Protein AF-D0ECT7-F1 (afdb_monomer_lite)

Structure (mmCIF, N/CA/C/O backbone):
data_AF-D0ECT7-F1
#
_entry.id   AF-D0ECT7-F1
#
loop_
_atom_site.group_PDB
_atom_site.id
_atom_site.type_symbol
_atom_site.label_atom_id
_atom_site.label_alt_id
_atom_site.label_comp_id
_atom_site.label_asym_id
_atom_site.label_entity_id
_atom_site.label_seq_id
_atom_site.pdbx_PDB_ins_code
_atom_site.Cartn_x
_atom_site.Cartn_y
_atom_site.Cartn_z
_atom_site.occupancy
_atom_site.B_iso_or_equiv
_atom_site.auth_seq_id
_atom_site.auth_comp_id
_atom_site.auth_asym_id
_atom_site.auth_atom_id
_atom_site.pdbx_PDB_model_num
ATOM 1 N N . VAL A 1 1 ? 0.903 6.440 -0.545 1.00 93.31 1 VAL A N 1
ATOM 2 C CA . VAL A 1 1 ? -0.428 6.639 -1.170 1.00 93.31 1 VAL A CA 1
ATOM 3 C C . VAL A 1 1 ? -1.446 7.078 -0.125 1.00 93.31 1 VAL A C 1
ATOM 5 O O . VAL A 1 1 ? -1.287 6.733 1.044 1.00 93.31 1 VAL A O 1
ATOM 8 N N . ASN A 1 2 ? -2.445 7.859 -0.533 1.00 94.75 2 ASN A N 1
ATOM 9 C CA . ASN A 1 2 ? -3.602 8.224 0.276 1.00 94.75 2 ASN A CA 1
ATOM 10 C C . ASN A 1 2 ? -4.867 7.843 -0.514 1.00 94.75 2 ASN A C 1
ATOM 12 O O . ASN A 1 2 ? -4.969 8.214 -1.682 1.00 94.75 2 ASN A O 1
ATOM 16 N N . VAL A 1 3 ? -5.765 7.069 0.094 1.00 95.38 3 VAL A N 1
ATOM 17 C CA . VAL A 1 3 ? -6.995 6.569 -0.527 1.00 95.38 3 VAL A CA 1
ATOM 18 C C . VAL A 1 3 ? -8.182 6.883 0.378 1.00 95.38 3 VAL A C 1
ATOM 20 O O . VAL A 1 3 ? -8.190 6.495 1.546 1.00 95.38 3 VAL A O 1
ATOM 23 N N . GLU A 1 4 ? -9.198 7.548 -0.163 1.00 95.31 4 GLU A N 1
ATOM 24 C CA . GLU A 1 4 ? -10.497 7.663 0.499 1.00 95.31 4 GLU A CA 1
ATOM 25 C C . GLU A 1 4 ? -11.289 6.366 0.297 1.00 95.31 4 GLU A C 1
ATOM 27 O O . GLU A 1 4 ? -11.405 5.857 -0.820 1.00 95.31 4 GLU A O 1
ATOM 32 N N . ILE A 1 5 ? -11.817 5.810 1.385 1.00 95.00 5 ILE A N 1
ATOM 33 C CA . ILE A 1 5 ? -12.598 4.574 1.378 1.00 95.00 5 ILE A CA 1
ATOM 34 C C . ILE A 1 5 ? -13.960 4.803 2.032 1.00 95.00 5 ILE A C 1
ATOM 36 O O . ILE A 1 5 ? -14.054 5.355 3.126 1.00 95.00 5 ILE A O 1
ATOM 40 N N . ALA A 1 6 ? -15.019 4.325 1.381 1.00 95.94 6 ALA A N 1
ATOM 41 C CA . ALA A 1 6 ? -16.368 4.311 1.937 1.00 95.94 6 ALA A CA 1
ATOM 42 C C . ALA A 1 6 ? -16.645 2.957 2.609 1.00 95.94 6 ALA A C 1
ATOM 44 O O . ALA A 1 6 ? -16.689 1.915 1.950 1.00 95.94 6 ALA A O 1
ATOM 45 N N . CYS A 1 7 ? -16.859 2.960 3.922 1.00 96.38 7 CYS A N 1
ATOM 46 C CA . CYS A 1 7 ? -17.209 1.770 4.687 1.00 96.38 7 CYS A CA 1
ATOM 47 C C . CYS A 1 7 ? -18.696 1.453 4.494 1.00 96.38 7 CYS A C 1
ATOM 49 O O . CYS A 1 7 ? -19.561 2.165 4.996 1.00 96.38 7 CYS A O 1
ATOM 51 N N . ARG A 1 8 ? -19.026 0.393 3.748 1.00 97.38 8 ARG A N 1
ATOM 52 C CA . ARG A 1 8 ? -20.431 0.006 3.501 1.00 97.38 8 ARG A CA 1
ATOM 53 C C . ARG A 1 8 ? -21.023 -0.833 4.627 1.00 97.38 8 ARG A C 1
ATOM 55 O O . ARG A 1 8 ? -22.167 -0.606 5.005 1.00 97.38 8 ARG A O 1
ATOM 62 N N . ASN A 1 9 ? -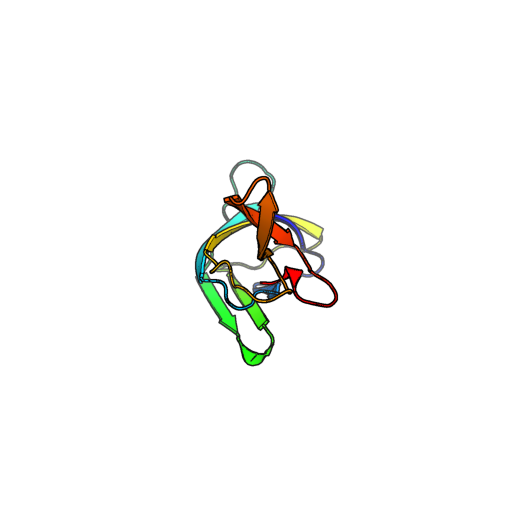20.220 -1.740 5.176 1.00 97.69 9 ASN A N 1
ATOM 63 C CA . ASN A 1 9 ? -20.587 -2.641 6.261 1.00 97.69 9 ASN A CA 1
ATOM 64 C C . ASN A 1 9 ? -19.570 -2.502 7.390 1.00 97.69 9 ASN A C 1
ATOM 66 O O . ASN A 1 9 ? -18.374 -2.396 7.122 1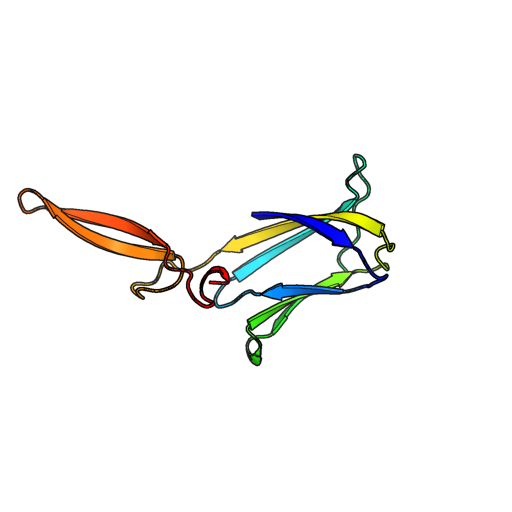.00 97.69 9 ASN A O 1
ATOM 70 N N . ALA A 1 10 ? -20.046 -2.548 8.633 1.00 97.81 10 ALA A N 1
ATOM 71 C CA . ALA A 1 10 ? -19.189 -2.424 9.801 1.00 97.81 10 ALA A CA 1
ATOM 72 C C . 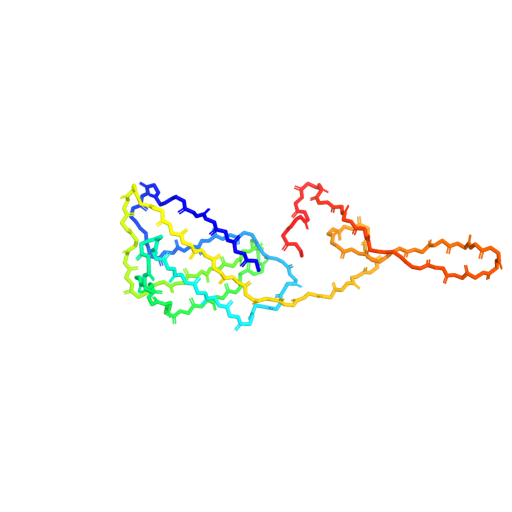ALA A 1 10 ? -18.097 -3.510 9.798 1.00 97.81 10 ALA A C 1
ATOM 74 O O . ALA A 1 10 ? -18.391 -4.699 9.674 1.00 97.81 10 ALA A O 1
ATOM 75 N N . THR A 1 11 ? -16.831 -3.105 9.910 1.00 98.12 11 THR A N 1
ATOM 76 C CA . THR A 1 11 ? -15.684 -4.021 9.802 1.00 98.12 11 THR A CA 1
ATOM 77 C C . THR A 1 11 ? -14.503 -3.555 10.641 1.00 98.12 11 THR A C 1
ATOM 79 O O . THR A 1 11 ? -14.312 -2.366 10.878 1.00 98.12 11 THR A O 1
ATOM 82 N N . ARG A 1 12 ? -13.676 -4.507 11.073 1.00 97.75 12 ARG A N 1
ATOM 83 C CA . ARG A 1 12 ? -12.386 -4.261 11.736 1.00 97.75 12 ARG A CA 1
ATOM 84 C C . ARG A 1 12 ? -11.179 -4.474 10.822 1.00 97.75 12 ARG A C 1
ATOM 86 O O . ARG A 1 12 ? -10.043 -4.332 11.272 1.00 97.75 12 ARG A O 1
ATOM 93 N N . TYR A 1 13 ? -11.426 -4.833 9.567 1.00 98.06 13 TYR A N 1
ATOM 94 C CA . TYR A 1 13 ? -10.396 -5.167 8.596 1.00 98.06 13 TYR A CA 1
ATOM 95 C C . TYR A 1 13 ? -10.538 -4.291 7.362 1.00 98.06 13 TYR A C 1
ATOM 97 O O . TYR A 1 13 ? -11.634 -4.153 6.815 1.00 98.06 13 TYR A O 1
ATOM 105 N N . VAL A 1 14 ? -9.410 -3.760 6.899 1.00 98.00 14 VAL A N 1
ATOM 106 C CA . VAL A 1 14 ? -9.277 -3.208 5.551 1.00 98.00 14 VAL A CA 1
ATOM 107 C C . VAL A 1 14 ? -8.351 -4.136 4.779 1.00 98.00 14 VAL A C 1
ATOM 109 O O . VAL A 1 14 ? -7.219 -4.374 5.199 1.00 98.00 14 VAL A O 1
ATOM 112 N N . VAL A 1 15 ? -8.849 -4.694 3.679 1.00 98.31 15 VAL A N 1
ATOM 113 C CA . VAL A 1 15 ? -8.112 -5.640 2.837 1.00 98.31 15 VAL A CA 1
ATOM 114 C C . VAL A 1 15 ? -8.032 -5.067 1.432 1.00 98.31 15 VAL A C 1
ATOM 116 O O . VAL A 1 15 ? -9.052 -4.693 0.856 1.00 98.31 15 VAL A O 1
ATOM 119 N N . LEU A 1 16 ? -6.823 -4.983 0.888 1.00 98.38 16 LEU A N 1
ATOM 120 C CA . LEU A 1 16 ? -6.565 -4.453 -0.448 1.00 98.38 16 LEU A CA 1
ATOM 121 C C . LEU A 1 16 ? -5.429 -5.213 -1.122 1.00 98.38 16 LEU A C 1
ATOM 123 O O . LEU A 1 16 ? -4.613 -5.837 -0.451 1.00 98.38 16 LEU A O 1
ATOM 127 N N . HIS A 1 17 ? -5.360 -5.155 -2.449 1.00 98.50 17 HIS A N 1
ATOM 128 C CA . HIS A 1 17 ? -4.291 -5.820 -3.181 1.00 98.50 17 HIS A CA 1
ATOM 129 C C . HIS A 1 17 ? -2.938 -5.139 -2.968 1.00 98.50 17 HIS A C 1
ATOM 131 O O . HIS A 1 17 ? -2.823 -3.922 -3.081 1.00 98.50 17 HIS A O 1
ATOM 137 N N . ALA A 1 18 ? -1.920 -5.954 -2.703 1.00 97.75 18 ALA A N 1
ATOM 138 C CA . ALA A 1 18 ? -0.527 -5.548 -2.579 1.00 97.75 18 ALA A CA 1
ATOM 139 C C . ALA A 1 18 ? 0.370 -6.761 -2.867 1.00 97.75 18 ALA A C 1
ATOM 141 O O . ALA A 1 18 ? 0.132 -7.851 -2.345 1.00 97.75 18 ALA A O 1
ATOM 142 N N . SER A 1 19 ? 1.394 -6.599 -3.700 1.00 96.19 19 SER A N 1
ATOM 143 C CA . SER A 1 19 ? 2.315 -7.674 -4.079 1.00 96.19 19 SER A CA 1
ATOM 144 C C . SER A 1 19 ? 3.721 -7.123 -4.233 1.00 96.19 19 SER A C 1
ATOM 146 O O . SER A 1 19 ? 3.895 -6.135 -4.920 1.00 96.19 19 SER A O 1
ATOM 148 N N . ARG A 1 20 ? 4.733 -7.798 -3.674 1.00 94.06 20 ARG A N 1
ATOM 149 C CA . ARG A 1 20 ? 6.152 -7.389 -3.792 1.00 94.06 20 ARG A CA 1
ATOM 150 C C . ARG A 1 20 ? 6.447 -5.946 -3.331 1.00 94.06 20 ARG A C 1
ATOM 152 O O . ARG A 1 20 ? 7.431 -5.350 -3.754 1.00 94.06 20 ARG A O 1
ATOM 159 N N . VAL A 1 21 ? 5.640 -5.425 -2.409 1.00 95.44 21 VAL A N 1
ATOM 160 C CA . VAL A 1 21 ? 5.872 -4.135 -1.747 1.00 95.44 21 VAL A CA 1
ATOM 161 C C . VAL A 1 21 ? 6.343 -4.351 -0.309 1.00 95.44 21 VAL A C 1
ATOM 163 O O . VAL A 1 21 ? 5.912 -5.291 0.358 1.00 95.44 21 VAL A O 1
ATOM 166 N N . ALA A 1 22 ? 7.192 -3.460 0.192 1.00 96.69 22 ALA A N 1
ATOM 167 C CA . ALA A 1 22 ? 7.567 -3.359 1.596 1.00 96.69 22 ALA A CA 1
ATOM 168 C C . ALA A 1 22 ? 6.745 -2.239 2.246 1.00 96.69 22 ALA A C 1
ATOM 170 O O . ALA A 1 22 ? 6.988 -1.060 1.996 1.00 96.69 22 ALA A O 1
ATOM 171 N N . VAL A 1 23 ? 5.740 -2.602 3.048 1.00 97.81 23 VAL A N 1
ATOM 172 C CA . VAL A 1 23 ? 4.877 -1.634 3.741 1.00 97.81 23 VAL A CA 1
ATOM 173 C C . VAL A 1 23 ? 5.547 -1.194 5.038 1.00 97.81 23 VAL A C 1
ATOM 175 O O . VAL A 1 23 ? 5.767 -2.006 5.930 1.00 97.81 23 VAL A O 1
ATOM 178 N N . GLU A 1 24 ? 5.838 0.096 5.153 1.00 97.62 24 GLU A N 1
ATOM 179 C CA . GLU A 1 24 ? 6.521 0.673 6.315 1.00 97.62 24 GLU A CA 1
ATOM 180 C C . GLU A 1 24 ? 5.535 1.186 7.359 1.00 97.62 24 GLU A C 1
ATOM 182 O O . GLU A 1 24 ? 5.761 1.075 8.563 1.00 97.62 24 GLU A O 1
ATOM 187 N N . LYS A 1 25 ? 4.427 1.780 6.901 1.00 97.50 25 LYS A N 1
ATOM 188 C CA . LYS A 1 25 ? 3.447 2.401 7.789 1.00 97.50 25 LYS A CA 1
ATOM 189 C C . LYS A 1 25 ? 2.060 2.409 7.175 1.00 97.50 25 LYS A C 1
ATOM 191 O O . LYS A 1 25 ? 1.894 2.738 6.001 1.00 97.50 25 LYS A O 1
ATOM 196 N N . VAL A 1 26 ? 1.061 2.154 8.014 1.00 97.75 26 VAL A N 1
ATOM 197 C CA . VAL A 1 26 ? -0.358 2.313 7.690 1.00 97.75 26 VAL A CA 1
ATOM 198 C C . VAL A 1 26 ? -1.004 3.235 8.718 1.00 97.75 26 VAL A C 1
ATOM 200 O O . VAL A 1 26 ? -0.776 3.095 9.918 1.00 97.75 26 VAL A O 1
ATOM 203 N N . GLN A 1 27 ? -1.798 4.195 8.253 1.00 96.12 27 GLN A N 1
ATOM 204 C CA . GLN A 1 27 ? -2.589 5.090 9.092 1.00 96.12 27 GLN A CA 1
ATOM 205 C C . GLN A 1 27 ? -4.017 5.144 8.559 1.00 96.12 27 GLN A C 1
ATOM 207 O O . GLN A 1 27 ? -4.223 5.199 7.347 1.00 96.12 27 GLN A O 1
ATOM 212 N N . VAL A 1 28 ? -4.988 5.151 9.469 1.00 95.75 28 VAL A N 1
ATOM 213 C CA . VAL A 1 28 ? -6.407 5.289 9.141 1.00 95.75 28 VAL A CA 1
ATOM 214 C C . VAL A 1 28 ? -6.978 6.455 9.940 1.00 95.75 28 VAL A C 1
ATOM 216 O O . VAL A 1 28 ? -6.711 6.575 11.136 1.00 95.75 28 VAL A O 1
ATOM 219 N N . ALA A 1 29 ? -7.740 7.325 9.288 1.00 93.88 29 ALA A N 1
ATOM 220 C CA . ALA A 1 29 ? -8.382 8.471 9.925 1.00 93.88 29 ALA A CA 1
ATOM 221 C C . ALA A 1 29 ? -9.823 8.637 9.437 1.00 93.88 29 ALA A C 1
ATOM 223 O O . ALA A 1 29 ? -10.135 8.317 8.294 1.00 93.88 29 ALA A O 1
ATOM 224 N N . GLU A 1 30 ? -10.701 9.141 10.297 1.00 89.56 30 GLU A N 1
ATOM 225 C CA . GLU A 1 30 ? -11.996 9.674 9.870 1.00 89.56 30 GLU A CA 1
ATOM 226 C C . GLU A 1 30 ? -11.812 11.029 9.180 1.00 89.56 30 GLU A C 1
ATOM 228 O O . GLU A 1 30 ? -10.995 11.843 9.608 1.00 89.56 30 GLU A O 1
ATOM 233 N N . ASP A 1 31 ? -12.608 11.275 8.138 1.00 73.44 31 ASP A N 1
ATOM 234 C CA . ASP A 1 31 ? -12.555 12.467 7.273 1.00 73.44 31 ASP A CA 1
ATOM 235 C C . ASP A 1 31 ? -12.766 13.800 8.034 1.00 73.44 31 ASP A C 1
ATOM 237 O O . ASP A 1 31 ? -12.391 14.886 7.598 1.00 73.44 31 ASP A O 1
ATOM 241 N N . ARG A 1 32 ? -13.312 13.733 9.255 1.00 57.34 32 ARG A N 1
ATOM 242 C CA . ARG A 1 32 ? -13.518 14.894 10.128 1.00 57.34 32 ARG A CA 1
ATOM 243 C C . ARG A 1 32 ? -12.281 15.169 10.988 1.00 57.34 32 ARG A C 1
ATOM 245 O O . ARG A 1 32 ? -12.209 14.741 12.135 1.00 57.34 32 ARG A O 1
ATOM 252 N N . VAL A 1 33 ? -11.339 15.930 10.435 1.00 55.66 33 VAL A N 1
ATOM 253 C CA . VAL A 1 33 ? -10.326 16.775 11.111 1.00 55.66 33 VAL A CA 1
ATOM 254 C C . VAL A 1 33 ? -9.297 16.102 12.046 1.00 55.66 33 VAL A C 1
ATOM 256 O O . VAL A 1 33 ? -8.158 16.555 12.040 1.00 55.66 33 VAL A O 1
ATOM 259 N N . ALA A 1 34 ? -9.584 15.049 12.820 1.00 55.47 34 ALA A N 1
ATOM 260 C CA . ALA A 1 34 ? -8.577 14.427 13.705 1.00 55.47 34 ALA A CA 1
ATOM 261 C C . ALA A 1 34 ? -8.967 13.062 14.315 1.00 55.47 34 ALA A C 1
ATOM 263 O O . ALA A 1 34 ? -8.380 12.643 15.314 1.00 55.47 34 ALA A O 1
ATOM 264 N N . GLY A 1 35 ? -9.954 12.346 13.772 1.00 72.50 35 GLY A N 1
ATOM 265 C CA . GLY A 1 35 ? -10.366 11.051 14.323 1.00 72.50 35 GLY A CA 1
ATOM 266 C C . GLY A 1 35 ? -9.432 9.913 13.909 1.00 72.50 35 GLY A C 1
ATOM 267 O O . GLY A 1 35 ? -9.816 9.099 13.071 1.00 72.50 35 GLY A O 1
ATOM 268 N N . ALA A 1 36 ? -8.211 9.846 14.450 1.00 86.19 36 ALA A N 1
ATOM 269 C CA . ALA A 1 36 ? -7.310 8.723 14.184 1.00 86.19 36 ALA A CA 1
ATOM 270 C C . ALA A 1 36 ? -7.995 7.401 14.572 1.00 86.19 36 ALA A C 1
ATOM 272 O O . ALA A 1 36 ? -8.459 7.228 15.700 1.00 86.19 36 ALA A O 1
ATOM 273 N N . VAL A 1 37 ? -8.071 6.459 13.634 1.00 93.62 37 VAL A N 1
ATOM 274 C CA . VAL A 1 37 ? -8.520 5.094 13.905 1.00 93.62 37 VAL A CA 1
ATOM 275 C C . VAL A 1 37 ? -7.277 4.289 14.281 1.00 93.62 37 VAL A C 1
ATOM 277 O O . VAL A 1 37 ? -6.395 4.121 13.434 1.00 93.62 37 VAL A O 1
ATOM 280 N N . PRO A 1 38 ? -7.157 3.787 15.524 1.00 94.12 38 PRO A N 1
ATOM 281 C CA . PRO A 1 38 ? -5.951 3.077 15.921 1.00 94.12 38 PRO A CA 1
ATOM 282 C C . PRO A 1 38 ? -5.819 1.758 15.149 1.00 94.12 38 PRO A C 1
ATOM 284 O O . PRO A 1 38 ? -6.718 0.911 15.165 1.00 94.12 38 PRO A O 1
ATOM 287 N N . VAL A 1 39 ? -4.682 1.597 14.475 1.00 97.12 39 VAL A N 1
ATOM 288 C CA . VAL A 1 39 ? -4.313 0.383 13.743 1.00 97.12 39 VAL A CA 1
ATOM 289 C C . VAL A 1 39 ? -3.654 -0.578 14.730 1.00 97.12 39 VAL A C 1
ATOM 291 O O . VAL A 1 39 ? -2.660 -0.229 15.360 1.00 97.12 39 VAL A O 1
ATOM 294 N N . ALA A 1 40 ? -4.220 -1.776 14.873 1.00 97.75 40 ALA A N 1
ATOM 295 C CA . ALA A 1 40 ? -3.672 -2.845 15.709 1.00 97.75 40 ALA A CA 1
ATOM 296 C C . ALA A 1 40 ? -2.393 -3.431 15.095 1.00 97.75 40 ALA A C 1
ATOM 298 O O . ALA A 1 40 ? -1.454 -3.793 15.795 1.00 97.75 40 ALA A O 1
ATOM 299 N N . GLY A 1 41 ? -2.372 -3.523 13.767 1.00 98.06 41 GLY A N 1
ATOM 300 C CA . GLY A 1 41 ? -1.252 -4.026 12.989 1.00 98.06 41 GLY A CA 1
ATOM 301 C C . GLY A 1 41 ? -1.642 -4.200 11.528 1.00 98.06 41 GLY A C 1
ATOM 302 O O . GLY A 1 41 ? -2.803 -4.030 11.148 1.00 98.06 41 GLY A O 1
ATOM 303 N N . PHE A 1 42 ? -0.670 -4.548 10.698 1.00 98.44 42 PHE A N 1
ATOM 304 C CA . PHE A 1 42 ? -0.900 -4.913 9.309 1.00 98.44 42 PHE A CA 1
ATOM 305 C C . PHE A 1 42 ? 0.080 -6.004 8.891 1.00 98.44 42 PHE A C 1
ATOM 307 O O . PHE A 1 42 ? 1.169 -6.116 9.450 1.00 98.44 42 PHE A O 1
ATOM 314 N N . PHE A 1 43 ? -0.307 -6.808 7.909 1.00 98.19 43 PHE A N 1
ATOM 315 C CA . PHE A 1 43 ? 0.552 -7.843 7.347 1.00 98.19 43 PHE A CA 1
ATOM 316 C C . PHE A 1 43 ? 0.202 -8.112 5.887 1.00 98.19 43 PHE A C 1
ATOM 318 O O . PHE A 1 43 ? -0.936 -7.925 5.451 1.00 98.19 43 PHE A O 1
ATOM 325 N N . LEU A 1 44 ? 1.196 -8.560 5.126 1.00 98.19 44 LEU A N 1
ATOM 326 C CA . LEU A 1 44 ? 0.996 -9.044 3.766 1.00 98.19 44 LEU A CA 1
ATOM 327 C C . LEU A 1 44 ? 0.613 -10.523 3.808 1.00 98.19 44 LEU A C 1
ATOM 329 O O . LEU A 1 44 ? 1.180 -11.293 4.580 1.00 98.19 44 LEU A O 1
ATOM 333 N N . TYR A 1 45 ? -0.318 -10.918 2.947 1.00 97.88 45 TYR A N 1
ATOM 334 C CA . TYR A 1 45 ? -0.699 -12.306 2.720 1.00 97.88 45 TYR A CA 1
ATOM 335 C C . TYR A 1 45 ? -0.369 -12.678 1.264 1.00 97.88 45 TYR A C 1
ATOM 337 O O . TYR A 1 45 ? -1.167 -12.417 0.353 1.00 97.88 45 TYR A O 1
ATOM 345 N N . PRO A 1 46 ? 0.840 -13.221 1.005 1.00 95.69 46 PRO A N 1
ATOM 346 C CA . PRO A 1 46 ? 1.358 -13.392 -0.350 1.00 95.69 46 PRO A CA 1
ATOM 347 C C . PRO A 1 46 ? 0.531 -14.334 -1.229 1.00 95.69 46 PRO A C 1
ATOM 349 O O . PRO A 1 46 ? 0.469 -14.105 -2.434 1.00 95.69 46 PRO A O 1
ATOM 352 N N . GLN A 1 47 ? -0.132 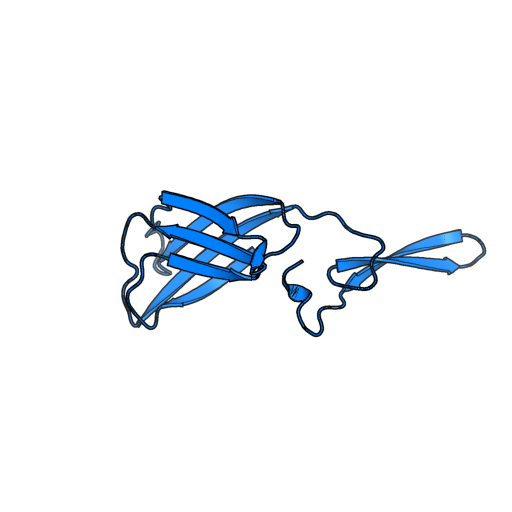-15.349 -0.652 1.00 96.75 47 GLN A N 1
ATOM 353 C CA . GLN A 1 47 ? -0.893 -16.341 -1.426 1.00 96.75 47 GLN A CA 1
ATOM 354 C C . GLN A 1 47 ? -2.022 -15.705 -2.247 1.00 96.75 47 GLN A C 1
ATOM 356 O O . GLN A 1 47 ? -2.268 -16.126 -3.373 1.00 96.75 47 GLN A O 1
ATOM 361 N N . THR A 1 48 ? -2.690 -14.676 -1.713 1.00 97.56 48 THR A N 1
ATOM 362 C CA . THR A 1 48 ? -3.758 -13.945 -2.424 1.00 97.56 48 THR A CA 1
ATOM 363 C C . THR A 1 48 ? -3.351 -12.521 -2.803 1.00 97.56 48 THR A C 1
ATOM 365 O O . THR A 1 48 ? -4.171 -11.770 -3.334 1.00 97.56 48 THR A O 1
ATOM 368 N N . GLN A 1 49 ? -2.085 -12.151 -2.567 1.00 98.12 49 GLN A N 1
ATOM 369 C CA . GLN A 1 49 ? -1.515 -10.838 -2.883 1.00 98.12 49 GLN A CA 1
ATOM 370 C C . GLN A 1 49 ? -2.332 -9.685 -2.285 1.00 98.12 49 GLN A C 1
ATOM 372 O O . GLN A 1 49 ? -2.793 -8.785 -3.001 1.00 98.12 49 GLN A O 1
ATOM 377 N N . VAL A 1 50 ? -2.552 -9.739 -0.971 1.00 98.50 50 VAL A N 1
ATOM 378 C CA . VAL A 1 50 ? -3.269 -8.694 -0.233 1.00 98.50 50 VAL A CA 1
ATOM 379 C C . VAL A 1 50 ? -2.462 -8.167 0.945 1.00 98.50 50 VAL A C 1
ATOM 381 O O . VAL A 1 50 ? -1.699 -8.893 1.577 1.00 98.50 50 VAL A O 1
ATOM 384 N N . LEU A 1 51 ? -2.676 -6.895 1.260 1.00 98.56 51 LEU A N 1
ATOM 385 C CA . LEU A 1 51 ? -2.366 -6.285 2.543 1.00 98.56 51 LEU A CA 1
ATOM 386 C C . LEU A 1 51 ? -3.622 -6.358 3.414 1.00 98.56 51 LEU A C 1
ATOM 388 O O . LEU A 1 51 ? -4.695 -5.922 2.995 1.00 98.56 51 LEU A O 1
ATOM 392 N N . VAL A 1 52 ? -3.477 -6.884 4.626 1.00 98.62 52 VAL A N 1
ATOM 393 C CA . VAL A 1 52 ? -4.524 -6.889 5.649 1.00 98.62 52 VAL A CA 1
ATOM 394 C C . VAL A 1 52 ? -4.155 -5.870 6.713 1.00 98.62 52 VAL A C 1
ATOM 396 O O . VAL A 1 52 ? -3.094 -5.965 7.327 1.00 98.62 52 VAL A O 1
ATOM 399 N N . VAL A 1 53 ? -5.037 -4.903 6.945 1.00 98.56 53 VAL A N 1
ATOM 400 C CA . VAL A 1 53 ? -4.920 -3.906 8.012 1.00 98.56 53 VAL A CA 1
ATOM 401 C C . VAL A 1 53 ? -5.944 -4.242 9.086 1.00 98.56 53 VAL A C 1
ATOM 403 O O . VAL A 1 53 ? -7.143 -4.291 8.811 1.00 98.56 53 VAL A O 1
ATOM 406 N N . VAL A 1 54 ? -5.472 -4.473 10.308 1.00 98.50 54 VAL A N 1
ATOM 407 C CA . VAL A 1 54 ? -6.297 -4.812 11.469 1.00 98.50 54 VAL A CA 1
ATOM 408 C C . VAL A 1 54 ? -6.478 -3.569 12.329 1.00 98.50 54 VAL A C 1
ATOM 410 O O . VAL A 1 54 ? -5.509 -2.898 12.682 1.00 98.50 54 VAL A O 1
ATOM 413 N N . LEU A 1 55 ? -7.720 -3.262 12.688 1.00 97.75 55 LEU A N 1
ATOM 414 C CA . LEU A 1 55 ? -8.080 -2.079 13.466 1.00 97.75 55 LEU A CA 1
ATOM 415 C C . LEU A 1 55 ? -8.444 -2.455 14.911 1.00 97.75 55 LEU A C 1
ATOM 417 O O . LEU A 1 55 ? -9.039 -3.509 15.178 1.00 97.75 55 LEU A O 1
ATOM 421 N N . ASN A 1 56 ? -8.121 -1.564 15.854 1.00 96.25 56 ASN A N 1
ATOM 422 C CA . ASN A 1 56 ? -8.482 -1.721 17.270 1.00 96.25 56 ASN A CA 1
ATOM 423 C C . ASN A 1 56 ? -9.968 -1.451 17.539 1.00 96.25 56 ASN A C 1
ATOM 425 O O . ASN A 1 56 ? -10.478 -1.834 18.586 1.00 96.25 56 ASN A O 1
ATOM 429 N N . ARG A 1 57 ? -10.674 -0.820 16.594 1.00 94.88 57 ARG A N 1
ATOM 430 C CA . ARG A 1 57 ? -12.126 -0.633 16.644 1.00 94.88 57 ARG A CA 1
ATOM 431 C C . ARG A 1 57 ? -12.772 -0.930 15.300 1.00 94.88 57 ARG A C 1
ATOM 433 O O . ARG A 1 57 ? -12.105 -0.928 14.267 1.00 94.88 57 ARG A O 1
ATOM 440 N N . THR A 1 58 ? -14.073 -1.171 15.336 1.00 96.62 58 THR A N 1
ATOM 441 C CA . THR A 1 58 ? -14.903 -1.347 14.145 1.00 96.62 58 THR A CA 1
ATOM 442 C C . THR A 1 58 ? -15.121 0.005 13.466 1.00 96.62 58 THR A C 1
ATOM 444 O O . THR A 1 58 ? -15.384 1.003 14.138 1.00 96.62 58 THR A O 1
ATOM 447 N N . LEU A 1 59 ? -14.971 0.041 12.143 1.00 95.69 59 LEU A N 1
ATOM 448 C CA . LEU A 1 59 ? -15.397 1.159 11.308 1.00 95.69 59 LEU A CA 1
ATOM 449 C C . LEU A 1 59 ? -16.921 1.160 11.218 1.00 95.69 59 LEU A C 1
ATOM 451 O O . LEU A 1 59 ? -17.528 0.107 11.020 1.00 95.69 59 LEU A O 1
ATOM 455 N N . ASP A 1 60 ? -17.528 2.333 11.311 1.00 95.12 60 ASP A N 1
ATOM 456 C CA . ASP A 1 60 ? -18.971 2.480 11.195 1.00 95.12 60 ASP A CA 1
ATOM 457 C C . ASP A 1 60 ? -19.397 2.336 9.733 1.00 95.12 60 ASP A C 1
ATOM 459 O O . ASP A 1 60 ? -18.720 2.801 8.810 1.00 95.12 60 ASP A O 1
ATOM 463 N N . ALA A 1 61 ? -20.543 1.696 9.518 1.00 96.06 61 ALA A N 1
ATOM 464 C CA . ALA A 1 61 ? -21.155 1.635 8.201 1.00 96.06 61 ALA A CA 1
ATOM 465 C C . ALA A 1 61 ? -21.595 3.034 7.734 1.00 96.06 61 ALA A C 1
ATOM 467 O O . ALA A 1 61 ? -21.949 3.898 8.534 1.00 96.06 61 ALA A O 1
ATOM 468 N N . GLN A 1 62 ? -21.611 3.230 6.417 1.00 94.31 62 GLN A N 1
ATOM 469 C CA . GLN A 1 62 ? -21.995 4.470 5.738 1.00 94.31 62 GLN A CA 1
ATOM 470 C C . GLN A 1 62 ? -21.150 5.696 6.137 1.00 94.31 62 GLN A C 1
ATOM 472 O O . GLN A 1 62 ? -21.632 6.827 6.101 1.00 94.31 62 GLN A O 1
ATOM 477 N N . ARG A 1 63 ? -19.875 5.479 6.492 1.00 93.12 63 ARG A N 1
ATOM 478 C CA . ARG A 1 63 ? -18.884 6.540 6.737 1.00 93.12 63 ARG A CA 1
ATOM 479 C C . ARG A 1 63 ? -17.682 6.431 5.805 1.00 93.12 63 ARG A C 1
ATOM 481 O O . ARG A 1 63 ? -17.339 5.337 5.356 1.00 93.12 63 ARG A O 1
ATOM 488 N N . ASN A 1 64 ? -17.018 7.564 5.584 1.00 93.69 64 ASN A N 1
ATOM 489 C CA . ASN A 1 64 ? -15.773 7.641 4.827 1.00 93.69 64 ASN A CA 1
ATOM 490 C C . ASN A 1 64 ? -14.565 7.721 5.761 1.00 93.69 64 ASN A C 1
ATOM 492 O O . ASN A 1 64 ? -14.601 8.351 6.822 1.00 93.69 64 ASN A O 1
ATOM 496 N N . TYR A 1 65 ? -13.489 7.077 5.331 1.00 95.12 65 TYR A N 1
ATOM 497 C CA . TYR A 1 65 ? -12.214 7.030 6.024 1.00 95.12 65 TYR A CA 1
ATOM 498 C C . TYR A 1 65 ? -11.083 7.303 5.043 1.00 95.12 65 TYR A C 1
ATOM 500 O O . TYR A 1 65 ? -11.188 7.043 3.846 1.00 95.12 65 TYR A O 1
ATOM 508 N N . ASN A 1 66 ? -9.970 7.784 5.570 1.00 95.38 66 ASN A N 1
ATOM 509 C CA . ASN A 1 66 ? -8.751 8.024 4.833 1.00 95.38 66 ASN A CA 1
ATOM 510 C C . ASN A 1 66 ? -7.716 6.954 5.197 1.00 95.38 66 ASN A C 1
ATOM 512 O O . ASN A 1 66 ? -7.348 6.823 6.366 1.00 95.38 66 ASN A O 1
ATOM 516 N N . LEU A 1 67 ? -7.263 6.184 4.208 1.00 96.38 67 LEU A N 1
ATOM 517 C CA . LEU A 1 67 ? -6.218 5.175 4.344 1.00 96.38 67 LEU A CA 1
ATOM 518 C C . LEU A 1 67 ? -4.915 5.708 3.746 1.00 96.38 67 LEU A C 1
ATOM 520 O O . LEU A 1 67 ? -4.775 5.846 2.529 1.00 96.38 67 LEU A O 1
ATOM 524 N N . LYS A 1 68 ? -3.925 5.946 4.603 1.00 96.75 68 LYS A N 1
ATOM 525 C CA . LYS A 1 68 ? -2.579 6.348 4.197 1.00 96.75 68 LYS A CA 1
ATOM 526 C C . LYS A 1 68 ? -1.607 5.190 4.375 1.00 96.75 68 LYS A C 1
ATOM 528 O O . LYS A 1 68 ? -1.475 4.648 5.469 1.00 96.75 68 LYS A O 1
ATOM 533 N N . ILE A 1 69 ? -0.892 4.851 3.305 1.00 97.81 69 ILE A N 1
ATOM 534 C CA . ILE A 1 69 ? 0.106 3.774 3.286 1.00 97.81 69 ILE A CA 1
ATOM 535 C C . ILE A 1 69 ? 1.436 4.343 2.795 1.00 97.81 69 ILE A C 1
ATOM 537 O O . ILE A 1 69 ? 1.492 4.982 1.737 1.00 97.81 69 ILE A O 1
ATOM 541 N N . ILE A 1 70 ? 2.496 4.105 3.563 1.00 98.00 70 ILE A N 1
ATOM 542 C CA . ILE A 1 70 ? 3.889 4.365 3.190 1.00 98.00 70 ILE A CA 1
ATOM 543 C C . ILE A 1 70 ? 4.514 3.015 2.851 1.00 98.00 70 ILE A 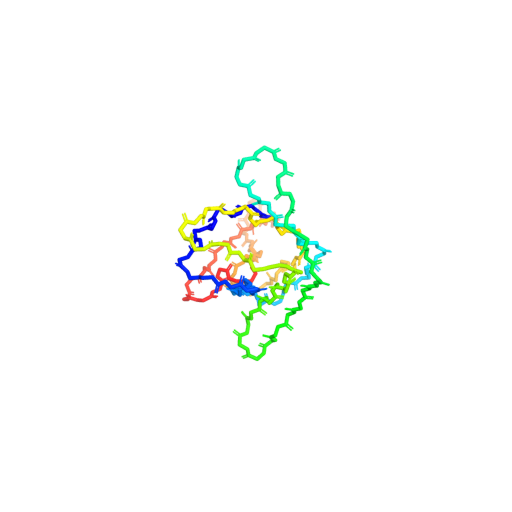C 1
ATOM 545 O O . ILE A 1 70 ? 4.445 2.086 3.658 1.00 98.00 70 ILE A O 1
ATOM 549 N N . TYR A 1 71 ? 5.059 2.896 1.646 1.00 97.62 71 TYR A N 1
ATOM 550 C CA . TYR A 1 71 ? 5.650 1.662 1.151 1.00 97.62 71 TYR A CA 1
ATOM 551 C C . TYR A 1 71 ? 6.802 1.958 0.196 1.00 97.62 71 TYR A C 1
ATOM 553 O O . TYR A 1 71 ? 6.845 3.022 -0.421 1.00 97.62 71 TYR A O 1
ATOM 561 N N . ASN A 1 72 ? 7.681 0.973 0.050 1.00 95.69 72 ASN A N 1
ATOM 562 C CA . ASN A 1 72 ? 8.739 0.932 -0.946 1.00 95.69 72 ASN A CA 1
ATOM 563 C C . ASN A 1 72 ? 8.580 -0.314 -1.823 1.00 95.69 72 ASN A C 1
ATOM 565 O O . ASN A 1 72 ? 8.083 -1.343 -1.367 1.00 95.69 72 ASN A O 1
ATOM 569 N N . ALA A 1 73 ? 8.998 -0.226 -3.081 1.00 92.62 73 ALA A N 1
ATOM 570 C CA . ALA A 1 73 ? 8.987 -1.337 -4.027 1.00 92.62 73 ALA A CA 1
ATOM 571 C C . ALA A 1 73 ? 10.226 -1.259 -4.922 1.00 92.62 73 ALA A C 1
ATOM 573 O O . ALA A 1 73 ? 10.736 -0.170 -5.196 1.00 92.62 73 ALA A O 1
ATOM 574 N N . LEU A 1 74 ? 10.721 -2.413 -5.365 1.00 90.31 74 LEU A N 1
ATOM 575 C CA . LEU A 1 74 ? 11.830 -2.464 -6.311 1.00 90.31 74 LEU A CA 1
ATOM 576 C C . LEU A 1 74 ? 11.316 -2.139 -7.715 1.00 90.31 74 LEU A C 1
ATOM 578 O O . LEU A 1 74 ? 10.315 -2.696 -8.157 1.00 90.31 74 LEU A O 1
ATOM 582 N N . ILE A 1 75 ? 12.027 -1.266 -8.432 1.00 87.81 75 ILE A N 1
ATOM 583 C CA . ILE A 1 75 ? 11.773 -1.046 -9.858 1.00 87.81 75 ILE A CA 1
ATOM 584 C C . ILE A 1 75 ? 12.440 -2.193 -10.612 1.00 87.81 75 ILE A C 1
ATOM 586 O O . ILE A 1 75 ? 13.658 -2.210 -10.798 1.00 87.81 75 ILE A O 1
ATOM 590 N N . GLU A 1 76 ? 11.632 -3.170 -11.002 1.00 78.81 76 GLU A N 1
ATOM 591 C CA . GLU A 1 76 ? 12.099 -4.355 -11.709 1.00 78.81 76 GLU A CA 1
ATOM 592 C C . GLU A 1 76 ? 12.327 -4.069 -13.210 1.00 78.81 76 GLU A C 1
ATOM 594 O O . GLU A 1 76 ? 11.860 -3.069 -13.764 1.00 78.81 76 GLU A O 1
ATOM 599 N N . ASN A 1 77 ? 13.041 -4.976 -13.883 1.00 80.56 77 ASN A N 1
ATOM 600 C CA . ASN A 1 77 ? 13.134 -5.028 -15.350 1.00 80.56 77 ASN A CA 1
ATOM 601 C C . ASN A 1 77 ? 12.055 -5.966 -15.940 1.00 80.56 77 ASN A C 1
ATOM 603 O O . ASN A 1 77 ? 12.251 -6.571 -16.992 1.00 80.56 77 ASN A O 1
ATOM 607 N N . GLU A 1 78 ? 10.935 -6.140 -15.235 1.00 78.69 78 GLU A N 1
ATOM 608 C CA . GLU A 1 78 ? 9.764 -6.888 -15.701 1.00 78.69 78 GLU A CA 1
ATOM 609 C C . GLU A 1 78 ? 8.813 -5.930 -16.426 1.00 78.69 78 GLU A C 1
ATOM 611 O O . GLU A 1 78 ? 8.534 -4.862 -15.910 1.00 78.69 78 GLU A O 1
ATOM 616 N N . LEU A 1 79 ? 8.234 -6.297 -17.571 1.00 88.19 79 LEU A N 1
ATOM 617 C CA . LEU A 1 79 ? 7.312 -5.427 -18.331 1.00 88.19 79 LEU A CA 1
ATOM 618 C C . LEU A 1 79 ? 5.913 -5.271 -17.683 1.00 88.19 79 LEU A C 1
ATOM 620 O O . LEU A 1 79 ? 4.914 -5.116 -18.384 1.00 88.19 79 LEU A O 1
ATOM 624 N N . LEU A 1 80 ? 5.814 -5.385 -16.355 1.00 90.88 80 LEU A N 1
ATOM 625 C CA . LEU A 1 80 ? 4.573 -5.454 -15.581 1.00 90.88 80 LEU A CA 1
ATOM 626 C C . LEU A 1 80 ? 4.723 -4.670 -14.274 1.00 90.88 80 LEU A C 1
ATOM 628 O O . LEU A 1 80 ? 5.732 -4.787 -13.586 1.00 90.88 80 LEU A O 1
ATOM 632 N N . GLY A 1 81 ? 3.682 -3.947 -13.869 1.00 93.31 81 GLY A N 1
ATOM 633 C CA . GLY A 1 81 ? 3.745 -3.037 -12.723 1.00 93.31 81 GLY A CA 1
ATOM 634 C C . GLY A 1 81 ? 4.463 -1.747 -13.103 1.00 93.31 81 GLY A C 1
ATOM 635 O O . GLY A 1 81 ? 4.330 -1.295 -14.238 1.00 93.31 81 GLY A O 1
ATOM 636 N N . PHE A 1 82 ? 5.201 -1.152 -12.168 1.00 94.50 82 PHE A N 1
ATOM 637 C CA . PHE A 1 82 ? 6.101 -0.039 -12.459 1.00 94.50 82 PHE A CA 1
ATOM 638 C C . PHE A 1 82 ? 7.520 -0.557 -12.703 1.00 94.50 82 PHE A C 1
ATOM 640 O O . PHE A 1 82 ? 8.124 -1.161 -11.819 1.00 94.50 82 PHE A O 1
ATOM 647 N N . PHE A 1 83 ? 8.051 -0.324 -13.901 1.00 93.25 83 PHE A N 1
ATOM 648 C CA . PHE A 1 83 ? 9.309 -0.918 -14.341 1.00 93.25 83 PHE A CA 1
ATOM 649 C C . PHE A 1 83 ? 10.182 0.054 -15.122 1.00 93.25 83 PHE A C 1
ATOM 651 O O . PHE A 1 83 ? 9.726 1.090 -15.615 1.00 93.25 83 PHE A O 1
ATOM 658 N N . ARG A 1 84 ? 11.464 -0.290 -15.245 1.00 93.88 84 ARG A N 1
ATOM 659 C CA . ARG A 1 84 ? 12.446 0.504 -15.984 1.00 93.88 84 ARG A CA 1
ATOM 660 C C . ARG A 1 84 ? 12.606 -0.026 -17.405 1.00 93.88 84 ARG A C 1
ATOM 662 O O . ARG A 1 84 ? 12.864 -1.206 -17.613 1.00 93.88 84 ARG A O 1
ATOM 669 N N . SER A 1 85 ? 12.536 0.871 -18.382 1.00 92.50 85 SER A N 1
ATOM 670 C CA . SER A 1 85 ? 12.900 0.603 -19.777 1.00 92.50 85 SER A CA 1
ATOM 671 C C . SER A 1 85 ? 14.018 1.543 -20.232 1.00 92.50 85 SER A C 1
ATOM 673 O O . SER A 1 85 ? 14.424 2.454 -19.502 1.00 92.50 85 SER A O 1
ATOM 675 N N . SER A 1 86 ? 14.557 1.317 -21.431 1.00 94.12 86 SER A N 1
ATOM 676 C CA . SER A 1 86 ? 15.592 2.173 -22.012 1.00 94.12 86 SER A CA 1
ATOM 677 C C . SER A 1 86 ? 15.482 2.294 -23.524 1.00 94.12 86 SER A C 1
ATOM 679 O O . SER A 1 86 ? 15.036 1.364 -24.190 1.00 94.12 86 SER A O 1
ATOM 681 N N . TYR A 1 87 ? 15.959 3.415 -24.054 1.00 95.19 87 TYR A N 1
ATOM 682 C CA . TYR A 1 87 ? 16.165 3.638 -25.483 1.00 95.19 87 TYR A CA 1
ATOM 683 C C . TYR A 1 87 ? 17.538 4.273 -25.715 1.00 95.19 87 TYR A C 1
ATOM 685 O O . TYR A 1 87 ? 18.167 4.778 -24.781 1.00 95.19 87 TYR A O 1
ATOM 693 N N . VAL A 1 88 ? 18.022 4.223 -26.954 1.00 97.81 88 VAL A N 1
ATOM 694 C CA . VAL A 1 88 ? 19.291 4.843 -27.349 1.00 97.81 88 VAL A CA 1
ATOM 695 C C . VAL A 1 88 ? 18.996 6.098 -28.157 1.00 97.81 88 VAL A C 1
ATOM 697 O O . VAL A 1 88 ? 18.211 6.051 -29.101 1.00 97.81 88 VAL A O 1
ATOM 700 N N . LEU A 1 89 ? 19.632 7.210 -27.796 1.00 97.69 89 LEU A N 1
ATOM 701 C CA . LEU A 1 89 ? 19.582 8.456 -28.554 1.00 97.69 89 LEU A CA 1
ATOM 702 C C . LEU A 1 89 ? 20.996 9.021 -28.682 1.00 97.69 89 LEU A C 1
ATOM 704 O O . LEU A 1 89 ? 21.661 9.230 -27.673 1.00 97.69 89 LEU A O 1
ATOM 708 N N . HIS A 1 90 ? 21.454 9.246 -29.917 1.00 97.31 90 HIS A N 1
ATOM 709 C CA . HIS A 1 90 ? 22.821 9.702 -30.221 1.00 97.31 90 HIS A CA 1
ATOM 710 C C . HIS A 1 90 ? 23.927 8.834 -29.583 1.00 97.31 90 HIS A C 1
ATOM 712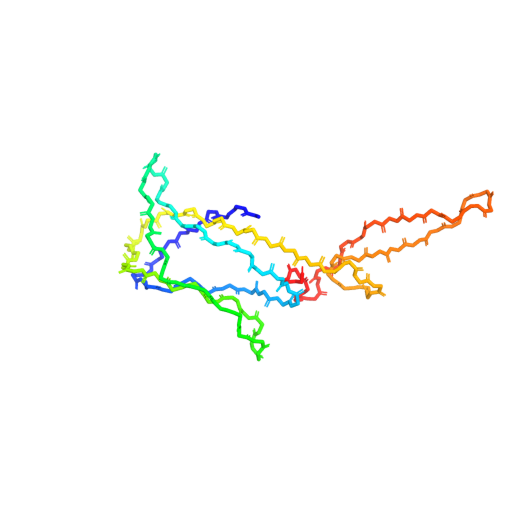 O O . HIS A 1 90 ? 24.937 9.345 -29.117 1.00 97.31 90 HIS A O 1
ATOM 718 N N . GLY A 1 91 ? 23.726 7.513 -29.528 1.00 97.00 91 GLY A N 1
ATOM 719 C CA . GLY A 1 91 ? 24.677 6.577 -28.912 1.00 97.00 91 GLY A CA 1
ATOM 720 C C . GLY A 1 91 ? 24.594 6.486 -27.383 1.00 97.00 91 GLY A C 1
ATOM 721 O O . GLY A 1 91 ? 25.182 5.578 -26.802 1.00 97.00 91 GLY A O 1
ATOM 722 N N . GLU A 1 92 ? 23.813 7.344 -26.723 1.00 97.50 92 GLU A N 1
ATOM 723 C CA . GLU A 1 92 ? 23.620 7.306 -25.273 1.00 97.50 92 GLU A CA 1
ATOM 724 C C . GLU A 1 92 ? 22.375 6.509 -24.883 1.00 97.50 92 GLU A C 1
ATOM 726 O O . GLU A 1 92 ? 21.281 6.713 -25.419 1.00 97.50 92 GLU A O 1
ATOM 731 N N . ARG A 1 93 ? 22.518 5.627 -23.888 1.00 97.00 93 ARG A N 1
ATOM 732 C CA . ARG A 1 93 ? 21.386 4.906 -23.300 1.00 97.00 93 ARG A CA 1
ATOM 733 C C . ARG A 1 93 ? 20.661 5.796 -22.295 1.00 97.00 93 ARG A C 1
ATOM 735 O O . ARG A 1 93 ? 21.213 6.151 -21.256 1.00 97.00 93 ARG A O 1
ATOM 742 N N . ARG A 1 94 ? 19.389 6.072 -22.565 1.00 96.69 94 ARG A N 1
ATOM 743 C CA . ARG A 1 94 ? 18.482 6.819 -21.688 1.00 96.69 94 ARG A CA 1
ATOM 744 C C . ARG A 1 94 ? 17.455 5.877 -21.082 1.00 96.69 94 ARG A C 1
ATOM 746 O O . ARG A 1 94 ? 17.018 4.934 -21.737 1.00 96.69 94 ARG A O 1
ATOM 753 N N . PHE A 1 95 ? 17.078 6.124 -19.833 1.00 93.94 95 PHE A N 1
ATOM 754 C CA . PHE A 1 95 ? 16.140 5.282 -19.094 1.00 93.94 95 PHE A CA 1
ATOM 755 C C . PHE A 1 95 ? 14.837 6.018 -18.808 1.00 93.94 95 PHE A C 1
ATOM 757 O O . PHE A 1 95 ? 14.835 7.233 -18.630 1.00 93.94 95 PHE A O 1
ATOM 764 N N . LEU A 1 96 ? 13.744 5.263 -18.741 1.00 94.50 96 LEU A N 1
ATOM 765 C CA . LEU A 1 96 ? 12.423 5.757 -18.374 1.00 94.50 96 LEU A CA 1
ATOM 766 C C . LEU A 1 96 ? 11.714 4.768 -17.449 1.00 94.50 96 LEU A C 1
ATOM 768 O O . LEU A 1 96 ? 11.963 3.563 -17.517 1.00 94.50 96 LEU A O 1
ATOM 772 N N . GLY A 1 97 ? 10.832 5.290 -16.600 1.00 94.25 97 GLY A N 1
ATOM 773 C CA . GLY A 1 97 ? 9.872 4.493 -15.843 1.00 94.25 97 GLY A CA 1
ATOM 774 C C . GLY A 1 97 ? 8.573 4.354 -16.631 1.00 94.25 97 GLY A C 1
ATOM 775 O O . GLY A 1 97 ? 8.066 5.345 -17.154 1.00 94.25 97 GLY A O 1
ATOM 776 N N . ILE A 1 98 ? 8.046 3.137 -16.727 1.00 95.19 98 ILE A N 1
ATOM 777 C CA . ILE A 1 98 ? 6.800 2.813 -17.431 1.00 95.19 98 ILE A CA 1
ATOM 778 C C . ILE A 1 98 ? 5.892 2.041 -16.475 1.00 95.19 98 ILE A C 1
ATOM 780 O O . ILE A 1 98 ? 6.374 1.266 -15.649 1.00 95.19 98 ILE A O 1
ATOM 784 N N . THR A 1 99 ? 4.579 2.235 -16.587 1.00 95.06 99 THR A N 1
ATOM 785 C CA . THR A 1 99 ? 3.581 1.415 -15.898 1.00 95.06 99 THR A CA 1
ATOM 786 C C . THR A 1 99 ? 2.848 0.502 -16.879 1.00 95.06 99 THR A C 1
ATOM 788 O O . THR A 1 99 ? 2.398 0.942 -17.932 1.00 95.06 99 THR A O 1
ATOM 791 N N . GLN A 1 100 ? 2.693 -0.773 -16.520 1.00 95.56 100 GLN A N 1
ATOM 792 C CA . GLN A 1 100 ? 1.817 -1.723 -17.207 1.00 95.56 100 GLN A CA 1
ATOM 793 C C . GLN A 1 100 ? 1.007 -2.501 -16.172 1.00 95.56 100 GLN A C 1
ATOM 795 O O . GLN A 1 100 ? 1.479 -3.463 -15.568 1.00 95.56 100 GLN A O 1
ATOM 800 N N . PHE A 1 101 ? -0.223 -2.055 -15.932 1.00 96.81 101 PHE A N 1
ATOM 801 C CA . PHE A 1 101 ? -1.033 -2.545 -14.815 1.00 96.81 101 PHE A CA 1
ATOM 802 C C . PHE A 1 101 ? -1.995 -3.672 -15.173 1.00 96.81 101 PHE A C 1
ATOM 804 O O . PHE A 1 101 ? -2.400 -4.421 -14.285 1.00 96.81 101 PHE A O 1
ATOM 811 N N . SER A 1 102 ? -2.361 -3.814 -16.445 1.00 94.56 102 SER A N 1
ATOM 812 C CA . SER A 1 102 ? -3.306 -4.849 -16.854 1.00 94.56 102 SER A CA 1
ATOM 813 C C . SER A 1 102 ? -2.667 -6.247 -16.794 1.00 94.56 102 SER A C 1
ATOM 815 O O . SER A 1 102 ? -1.518 -6.394 -17.213 1.00 94.56 102 SER A O 1
ATOM 817 N N . PRO A 1 103 ? -3.384 -7.279 -16.309 1.00 95.38 103 PRO A N 1
ATOM 818 C CA . PRO A 1 103 ? -4.717 -7.203 -15.702 1.00 95.38 103 PRO A CA 1
ATOM 819 C C . PRO A 1 103 ? -4.684 -6.898 -14.194 1.00 95.38 103 PRO A C 1
ATOM 821 O O . PRO A 1 103 ? -5.633 -6.331 -13.661 1.00 95.38 103 PRO A O 1
ATOM 824 N N . THR A 1 104 ? -3.616 -7.280 -13.485 1.00 96.25 104 THR A N 1
ATOM 825 C CA . THR A 1 104 ? -3.584 -7.292 -12.008 1.00 96.25 104 THR A CA 1
ATOM 826 C C . THR A 1 104 ? -2.351 -6.626 -11.399 1.00 96.25 104 THR A C 1
ATOM 828 O O . THR A 1 104 ? -2.186 -6.652 -10.183 1.00 96.25 104 THR A O 1
ATOM 831 N N . HIS A 1 105 ? -1.498 -5.991 -12.198 1.00 96.25 105 HIS A N 1
ATOM 832 C CA . HIS A 1 105 ? -0.182 -5.497 -11.788 1.00 96.25 105 HIS A CA 1
ATOM 833 C C . HIS A 1 105 ? -0.164 -4.086 -11.194 1.00 96.25 105 HIS A C 1
ATOM 835 O O . HIS A 1 105 ? 0.882 -3.664 -10.719 1.00 96.25 105 HIS A O 1
ATOM 841 N N . ALA A 1 106 ? -1.306 -3.395 -11.117 1.00 96.12 106 ALA A N 1
ATOM 842 C CA . ALA A 1 106 ? -1.426 -2.158 -10.328 1.00 96.12 106 ALA A CA 1
ATOM 843 C C . ALA A 1 106 ? -1.079 -2.348 -8.837 1.00 96.12 106 ALA A C 1
ATOM 845 O O . ALA A 1 106 ? -0.819 -1.380 -8.136 1.00 96.12 106 ALA A O 1
ATOM 846 N N . ARG A 1 107 ? -1.114 -3.595 -8.346 1.00 95.50 107 ARG A N 1
ATOM 847 C CA . ARG A 1 107 ? -0.823 -3.959 -6.951 1.00 95.50 107 ARG A CA 1
ATOM 848 C C . ARG A 1 107 ? 0.672 -4.108 -6.631 1.00 95.50 107 ARG A C 1
ATOM 850 O O . ARG A 1 107 ? 0.982 -4.436 -5.486 1.00 95.50 107 ARG A O 1
ATOM 857 N N . LYS A 1 108 ? 1.539 -4.030 -7.647 1.00 91.38 108 LYS A N 1
ATOM 858 C CA . LYS A 1 108 ? 2.996 -4.163 -7.522 1.00 91.38 108 LYS A CA 1
ATOM 859 C C . LYS A 1 108 ? 3.639 -2.832 -7.147 1.00 91.38 108 LYS A C 1
ATOM 861 O O . LYS A 1 108 ? 3.136 -1.794 -7.630 1.00 91.38 108 LYS A O 1
#

Foldseek 3Di:
DKDKDAAADKDQKDKDAAEQKAWDDKWKAFPPDGRTFAWPDWDADHVRRMIITGTPGIDDHGGMMMIDIDIDHDADCDPAAWHKDWDDDPNDIDIDIDHDCPPHRVND

Radius of gyration: 17.64 Å; chains: 1; bounding box: 47×33×48 Å

Organism: Ovis aries (NCBI:txid9940)

pLDDT: mean 93.79, std 7.9, range [55.47, 98.62]

InterPro domains:
  IPR042097 Aminopeptidase N-like , N-terminal domain superfamliy [G3DSA:2.60.40.1730] (1-108)
  IPR042097 Aminopeptidase N-like , N-terminal domain superfamliy [SSF63737] (3-108)
  IPR045357 Aminopeptidase N-like , N-terminal domain [PF17900] (1-108)
  IPR050344 Peptidase M1 family aminopeptidases [PTHR11533] (1-108)

Sequence (108 aa):
VNVEIACRNATRYVVLHASRVAVEKVQVAEDRVAGAVPVAGFFLYPQTQVLVVVLNRTLDAQRNYNLKIIYNALIENELLGFFRSSYVLHGERRFLGITQFSPTHARK

Secondary structure (DSSP, 8-state):
-EEEEEE-S-EEEEEEE--SEEEEEEEEEETTTTEEE-EEEEEEETTTTEEEEEEEEEEPTTEEEEEEEEEEE--BSSSSEEEEEEEEETTEEEEEEEEE-TTTGGG-